Protein AF-A0A6J4UZB3-F1 (afdb_monomer_lite)

Foldseek 3Di:
DDDPPPPQQPWAKEWEFFLCLDPVNCCVVAPPKAWDFKKKFDPPQCVPPPALAFPSRIGITTIIIGSHDDPAPDKTWIAGPVGDIDIHGYDYDNVRRPPLVSSLVSCVVRVHDPRSSVSSVVVVVVD

Structure (mmCIF, N/CA/C/O backbone):
data_AF-A0A6J4UZB3-F1
#
_entry.id   AF-A0A6J4UZB3-F1
#
loop_
_atom_site.group_PDB
_atom_site.id
_atom_site.type_symbol
_atom_site.label_atom_id
_atom_site.label_alt_id
_atom_site.label_comp_id
_atom_site.label_asym_id
_atom_site.label_entity_id
_atom_site.label_seq_id
_atom_site.pdbx_PDB_ins_code
_atom_site.Cartn_x
_atom_site.Cartn_y
_atom_site.Cartn_z
_atom_site.occupancy
_atom_site.B_iso_or_equiv
_atom_site.auth_seq_id
_atom_site.auth_comp_id
_atom_site.auth_asym_id
_atom_site.auth_atom_id
_atom_site.pdbx_PDB_model_num
ATOM 1 N N . MET A 1 1 ? -30.488 21.446 27.528 1.00 44.47 1 MET A N 1
ATOM 2 C CA . MET A 1 1 ? -29.768 20.159 27.442 1.00 44.47 1 MET A CA 1
ATOM 3 C C . MET A 1 1 ? -29.420 19.930 25.982 1.00 44.47 1 MET A C 1
ATOM 5 O O . MET A 1 1 ? -30.292 19.543 25.221 1.00 44.47 1 MET A O 1
ATOM 9 N N . GLN A 1 2 ? -28.205 20.292 25.566 1.00 43.50 2 GLN A N 1
ATOM 10 C CA . GLN A 1 2 ? -27.700 19.939 24.238 1.00 43.50 2 GLN A CA 1
ATOM 11 C C . GLN A 1 2 ? -27.117 18.533 24.363 1.00 43.50 2 GLN A C 1
ATOM 13 O O . GLN A 1 2 ? -26.187 18.324 25.138 1.00 43.50 2 GLN A O 1
ATOM 18 N N . GLY A 1 3 ? -27.742 17.561 23.700 1.00 45.41 3 GLY A N 1
ATOM 19 C CA . GLY A 1 3 ? -27.198 16.216 23.605 1.00 45.41 3 GLY A CA 1
ATOM 20 C C . GLY A 1 3 ? -25.957 16.273 22.731 1.00 45.41 3 GLY A C 1
ATOM 21 O O . GLY A 1 3 ? -26.062 16.556 21.540 1.00 4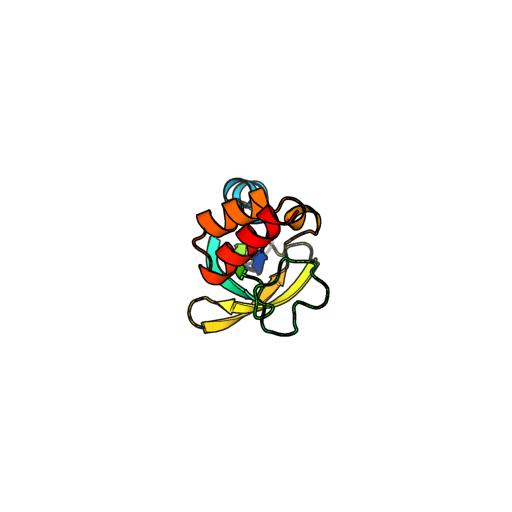5.41 3 GLY A O 1
ATOM 22 N N . SER A 1 4 ? -24.790 16.046 23.326 1.00 46.47 4 SER A N 1
ATOM 23 C CA . SER A 1 4 ? -23.576 15.761 22.576 1.00 46.47 4 SER A CA 1
ATOM 24 C C . SER A 1 4 ? -23.844 14.511 21.748 1.00 46.47 4 SER A C 1
ATOM 26 O O . SER A 1 4 ? -23.938 13.410 22.287 1.00 46.47 4 SER A O 1
ATOM 28 N N . VAL A 1 5 ? -24.021 14.678 20.440 1.00 56.31 5 VAL A N 1
ATOM 29 C CA . VAL A 1 5 ? -23.931 13.557 19.513 1.00 56.31 5 VAL A CA 1
ATOM 30 C C . VAL A 1 5 ? -22.479 13.101 19.596 1.00 56.31 5 VAL A C 1
ATOM 32 O O . VAL A 1 5 ? -21.590 13.772 19.077 1.00 56.31 5 VAL A O 1
ATOM 35 N N . SER A 1 6 ? -22.220 12.004 20.311 1.00 49.53 6 SER A N 1
ATOM 36 C CA . SER A 1 6 ? -20.977 11.256 20.151 1.00 49.53 6 SER A CA 1
ATOM 37 C C . SER A 1 6 ? -20.944 10.784 18.704 1.00 49.53 6 SER A C 1
ATOM 39 O O . SER A 1 6 ? -21.498 9.740 18.372 1.00 49.53 6 SER A O 1
ATOM 41 N N . MET A 1 7 ? -20.338 11.582 17.825 1.00 54.28 7 MET A N 1
ATOM 42 C CA . MET A 1 7 ? -19.849 11.076 16.554 1.00 54.28 7 MET A CA 1
ATOM 43 C C . MET A 1 7 ? -18.761 10.075 16.915 1.00 54.28 7 MET A C 1
ATOM 45 O O . MET A 1 7 ? -17.646 10.453 17.265 1.00 54.28 7 MET A O 1
ATOM 49 N N . VAL A 1 8 ? -19.121 8.794 16.936 1.00 58.34 8 VAL A N 1
ATOM 50 C CA . VAL A 1 8 ? -18.126 7.728 16.911 1.00 58.34 8 VAL A CA 1
ATOM 51 C C . VAL A 1 8 ? -17.334 7.973 15.625 1.00 58.34 8 VAL A C 1
ATOM 53 O O . VAL A 1 8 ? -17.968 8.020 14.564 1.00 58.34 8 VAL A O 1
ATOM 56 N N . PRO A 1 9 ? -16.013 8.226 15.682 1.00 57.06 9 PRO A N 1
ATOM 57 C CA . PRO A 1 9 ? -15.237 8.381 14.462 1.00 57.06 9 PRO A CA 1
ATOM 58 C C . PRO A 1 9 ? -15.459 7.121 13.630 1.00 57.06 9 PRO A C 1
ATOM 60 O O . PRO A 1 9 ? -15.291 6.001 14.117 1.00 57.06 9 PRO A O 1
ATOM 63 N N . THR A 1 10 ? -15.962 7.307 12.412 1.00 73.25 10 THR A N 1
ATOM 64 C CA . THR A 1 10 ? -16.191 6.190 11.501 1.00 73.25 10 THR A CA 1
ATOM 65 C C . THR A 1 10 ? -14.831 5.830 10.934 1.00 73.25 10 THR A C 1
ATOM 67 O O . THR A 1 10 ? -14.361 6.443 9.978 1.00 73.25 10 THR A O 1
ATOM 70 N N . GLU A 1 11 ? -14.166 4.888 11.597 1.00 84.88 11 GLU A N 1
ATOM 71 C CA . GLU A 1 11 ? -12.891 4.352 11.145 1.00 84.88 11 GLU A CA 1
ATOM 72 C C . GLU A 1 11 ? -13.040 3.845 9.710 1.00 84.88 11 GLU A C 1
ATOM 74 O O . GLU A 1 11 ? -13.900 3.015 9.414 1.00 84.88 11 GLU A O 1
ATOM 79 N N . THR A 1 12 ? -12.228 4.393 8.810 1.00 90.81 12 THR A N 1
ATOM 80 C CA . THR A 1 12 ? -12.267 4.058 7.388 1.00 90.81 12 THR A CA 1
ATOM 81 C C . THR A 1 12 ? -11.033 3.263 7.021 1.00 90.81 12 THR A C 1
ATOM 83 O O . THR A 1 12 ? -9.920 3.591 7.435 1.00 90.81 12 THR A O 1
ATOM 86 N N . LEU A 1 13 ? -11.248 2.214 6.237 1.00 93.94 13 LEU A N 1
ATOM 87 C CA . LEU A 1 13 ? -10.198 1.353 5.739 1.00 93.94 13 LEU A CA 1
ATOM 88 C C . LEU A 1 13 ? -9.708 1.873 4.389 1.00 93.94 13 LEU A C 1
ATOM 90 O O . LEU A 1 13 ? -10.506 2.053 3.468 1.00 93.94 13 LEU A O 1
ATOM 94 N N . VAL A 1 14 ? -8.410 2.127 4.282 1.00 94.19 14 VAL A N 1
ATOM 95 C CA . VAL A 1 14 ? -7.797 2.706 3.086 1.00 94.19 14 VAL A CA 1
ATOM 96 C C . VAL A 1 14 ? -6.659 1.839 2.579 1.00 94.19 14 VAL A C 1
ATOM 98 O O . VAL A 1 14 ? -5.914 1.256 3.366 1.00 94.19 14 VAL A O 1
ATOM 101 N N . PHE A 1 15 ? -6.517 1.775 1.261 1.00 94.12 15 PHE A N 1
ATOM 102 C CA . PHE A 1 15 ? -5.453 1.063 0.574 1.00 94.12 15 PHE A CA 1
ATOM 103 C C . PHE A 1 15 ? -4.535 2.057 -0.142 1.00 94.12 15 PHE A C 1
ATOM 105 O O . PHE A 1 15 ? -5.010 2.907 -0.899 1.00 94.12 15 PHE A O 1
ATOM 112 N N . ARG A 1 16 ? -3.224 1.943 0.105 1.00 93.50 16 ARG A N 1
ATOM 113 C CA . ARG A 1 16 ? -2.177 2.758 -0.530 1.00 93.50 16 ARG A CA 1
ATOM 114 C C . ARG A 1 16 ? -1.142 1.872 -1.217 1.00 93.50 16 ARG A C 1
ATOM 116 O O . ARG A 1 16 ? -0.718 0.883 -0.622 1.00 93.50 16 ARG A O 1
ATOM 123 N N . TYR A 1 17 ? -0.716 2.217 -2.431 1.00 91.31 17 TYR A N 1
ATOM 124 C CA . TYR A 1 17 ? 0.185 1.396 -3.258 1.00 91.31 17 TYR A CA 1
ATOM 125 C C . TYR A 1 17 ? 1.155 2.228 -4.124 1.00 91.31 17 TYR A C 1
ATOM 127 O O . TYR A 1 17 ? 1.355 1.966 -5.306 1.00 91.31 17 TYR A O 1
ATOM 135 N N . GLY A 1 18 ? 1.826 3.220 -3.549 1.00 92.12 18 GLY A N 1
ATOM 136 C CA . GLY A 1 18 ? 2.875 3.980 -4.230 1.00 92.12 18 GLY A CA 1
ATOM 137 C C . GLY A 1 18 ? 3.899 4.564 -3.261 1.00 92.12 18 GLY A C 1
ATOM 138 O O . GLY A 1 18 ? 4.152 4.032 -2.177 1.00 92.12 18 GLY A O 1
ATOM 139 N N . ARG A 1 19 ? 4.523 5.684 -3.637 1.00 93.31 19 ARG A N 1
ATOM 140 C CA . ARG A 1 19 ? 5.441 6.410 -2.738 1.00 93.31 19 ARG A CA 1
ATOM 141 C C . ARG A 1 19 ? 4.725 7.026 -1.524 1.00 93.31 19 ARG A C 1
ATOM 143 O O . ARG A 1 19 ? 5.357 7.328 -0.520 1.00 93.31 19 ARG A O 1
ATOM 150 N N . ASP A 1 20 ? 3.415 7.211 -1.630 1.00 92.19 20 ASP A N 1
ATOM 151 C CA . ASP A 1 20 ? 2.474 7.654 -0.596 1.00 92.19 20 ASP A CA 1
ATOM 152 C C . ASP A 1 20 ? 2.302 6.646 0.553 1.00 92.19 20 ASP A C 1
ATOM 154 O O . ASP A 1 20 ? 1.682 6.965 1.567 1.00 92.19 20 ASP A O 1
ATOM 158 N N . MET A 1 21 ? 2.889 5.452 0.428 1.00 95.81 21 MET A N 1
ATOM 159 C CA . MET A 1 21 ? 3.076 4.514 1.533 1.00 95.81 21 MET A CA 1
ATOM 160 C C . MET A 1 21 ? 4.134 4.985 2.550 1.00 95.81 21 MET A C 1
ATOM 162 O O . MET A 1 21 ? 4.311 4.332 3.575 1.00 95.81 21 MET A O 1
ATOM 166 N N . ALA A 1 22 ? 4.863 6.077 2.295 1.00 96.12 22 ALA A N 1
ATOM 167 C CA . ALA A 1 22 ? 5.889 6.569 3.212 1.00 96.12 22 ALA A CA 1
ATOM 168 C C . ALA A 1 22 ? 5.319 6.851 4.620 1.00 96.12 22 ALA A C 1
ATOM 170 O O . ALA A 1 22 ? 4.377 7.643 4.735 1.00 96.12 22 ALA A O 1
ATOM 171 N N . PRO A 1 23 ? 5.880 6.264 5.698 1.00 94.50 23 PRO A N 1
ATOM 172 C CA . PRO A 1 23 ? 5.379 6.449 7.062 1.00 94.50 23 PRO A CA 1
ATOM 173 C C . PRO A 1 23 ? 5.284 7.914 7.482 1.00 94.50 23 PRO A C 1
ATOM 175 O O . PRO A 1 23 ? 4.310 8.319 8.114 1.00 94.50 23 PRO A O 1
ATOM 178 N N . GLU A 1 24 ? 6.274 8.723 7.106 1.00 93.56 24 GLU A N 1
ATOM 179 C CA . GLU A 1 24 ? 6.315 10.149 7.416 1.00 93.56 24 GLU A CA 1
ATOM 180 C C . GLU A 1 24 ? 5.203 10.913 6.689 1.00 93.56 24 GLU A C 1
ATOM 182 O O . GLU A 1 24 ? 4.603 11.819 7.266 1.00 93.56 24 GLU A O 1
ATOM 187 N N . ALA A 1 25 ? 4.891 10.526 5.447 1.00 91.25 25 ALA A N 1
ATOM 188 C CA . ALA A 1 25 ? 3.804 11.121 4.675 1.00 91.25 25 ALA A CA 1
ATOM 189 C C . ALA A 1 25 ? 2.439 10.739 5.260 1.00 91.25 25 ALA A C 1
ATOM 191 O O . ALA A 1 25 ? 1.609 11.615 5.487 1.00 91.25 25 ALA A O 1
ATOM 192 N N . ILE A 1 26 ? 2.239 9.458 5.590 1.00 93.19 26 ILE A N 1
ATOM 193 C CA . ILE A 1 26 ? 1.012 8.961 6.228 1.00 93.19 26 ILE A CA 1
ATOM 194 C C . ILE A 1 26 ? 0.774 9.675 7.561 1.00 93.19 26 ILE A C 1
ATOM 196 O O . ILE A 1 26 ? -0.330 10.146 7.821 1.00 93.19 26 ILE A O 1
ATOM 200 N N . ALA A 1 27 ? 1.806 9.789 8.401 1.00 91.69 27 ALA A N 1
ATOM 201 C CA . ALA A 1 27 ? 1.692 10.442 9.701 1.00 91.69 27 ALA A CA 1
ATOM 202 C C . ALA A 1 27 ? 1.384 11.944 9.585 1.00 91.69 27 ALA A C 1
ATOM 204 O O . ALA A 1 27 ? 0.658 12.482 10.422 1.00 91.69 27 ALA A O 1
ATOM 205 N N . ALA A 1 28 ? 1.927 12.616 8.564 1.00 90.81 28 ALA A N 1
ATOM 206 C CA . ALA A 1 28 ? 1.677 14.030 8.309 1.00 90.81 28 ALA A CA 1
ATOM 207 C C . ALA A 1 28 ? 0.276 14.289 7.728 1.00 90.81 28 ALA A C 1
ATOM 209 O O . ALA A 1 28 ? -0.376 15.255 8.116 1.00 90.81 28 ALA A O 1
ATOM 210 N N . GLU A 1 29 ? -0.183 13.440 6.807 1.00 89.62 29 GLU A N 1
ATOM 211 C CA . GLU A 1 29 ? -1.472 13.583 6.124 1.00 89.62 29 GLU A CA 1
ATOM 212 C C . GLU A 1 29 ? -2.642 13.114 6.993 1.00 89.62 29 GLU A C 1
ATOM 214 O O . GLU A 1 29 ? -3.720 13.705 6.975 1.00 89.62 29 GLU A O 1
ATOM 219 N N . THR A 1 30 ? -2.452 12.039 7.755 1.00 88.19 30 THR A N 1
ATOM 220 C CA . THR A 1 30 ? -3.521 11.402 8.525 1.00 88.19 30 THR A CA 1
ATOM 221 C C . THR A 1 30 ? -3.032 11.016 9.921 1.00 88.19 30 THR A C 1
ATOM 223 O O . THR A 1 30 ? -2.742 9.845 10.199 1.00 88.19 30 THR A O 1
ATOM 226 N N . PRO A 1 31 ? -2.954 11.992 10.846 1.00 89.00 31 PRO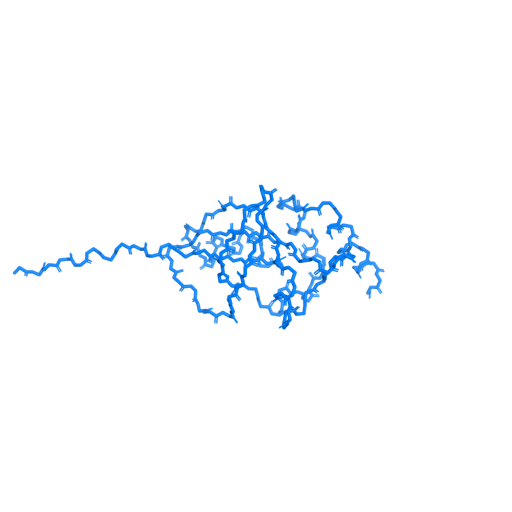 A N 1
ATOM 227 C CA . PRO A 1 31 ? -2.602 11.724 12.232 1.00 89.00 31 PRO A CA 1
ATOM 228 C C . PRO A 1 31 ? -3.533 10.675 12.851 1.00 89.0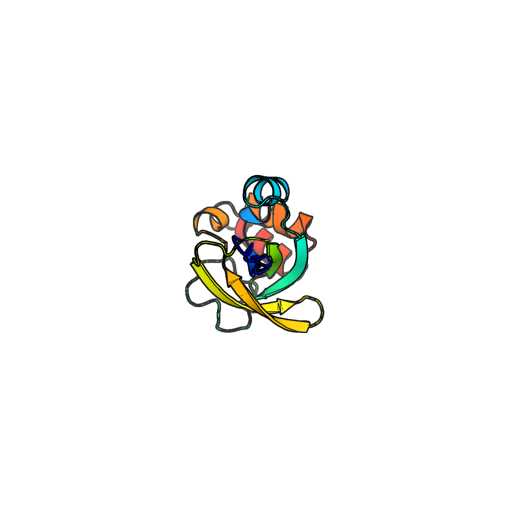0 31 PRO A C 1
ATOM 230 O O . PRO A 1 31 ? -4.755 10.804 12.825 1.00 89.00 31 PRO A O 1
ATOM 233 N N . GLY A 1 32 ? -2.946 9.623 13.421 1.00 89.50 32 GLY A N 1
ATOM 234 C CA . GLY A 1 32 ? -3.701 8.513 14.008 1.00 89.50 32 GLY A CA 1
ATOM 235 C C . GLY A 1 32 ? -4.081 7.401 13.029 1.00 89.50 32 GLY A C 1
ATOM 236 O O . GLY A 1 32 ? -4.775 6.472 13.442 1.00 89.50 32 GLY A O 1
ATOM 237 N N . ALA A 1 33 ? -3.615 7.445 11.775 1.00 92.88 33 ALA A N 1
ATOM 238 C CA . ALA A 1 33 ? -3.664 6.284 10.893 1.00 92.88 33 ALA A CA 1
ATOM 239 C C . ALA A 1 33 ? -2.907 5.096 11.512 1.00 92.88 33 ALA A C 1
ATOM 241 O O . ALA A 1 33 ? -1.838 5.250 12.110 1.00 92.88 33 ALA A O 1
ATOM 242 N N . ARG A 1 34 ? -3.469 3.896 11.373 1.00 95.12 34 ARG A N 1
ATOM 243 C CA . ARG A 1 34 ? -2.925 2.654 11.928 1.00 95.12 34 ARG A CA 1
ATOM 244 C C . ARG A 1 34 ? -2.762 1.629 10.826 1.00 95.12 34 ARG A C 1
ATOM 246 O O . ARG A 1 34 ? -3.710 1.353 10.098 1.00 95.12 34 ARG A O 1
ATOM 253 N N . PHE A 1 35 ? -1.576 1.039 10.740 1.00 96.38 35 PHE A N 1
ATOM 254 C CA . PHE A 1 35 ? -1.327 -0.089 9.854 1.00 96.38 35 PHE A CA 1
ATOM 255 C C . PHE A 1 35 ? -2.183 -1.296 10.252 1.00 96.38 35 PHE A C 1
ATOM 257 O O . PHE A 1 35 ? -2.269 -1.636 11.434 1.00 96.38 35 PHE A O 1
ATOM 264 N N . VAL A 1 36 ? -2.811 -1.926 9.259 1.00 96.62 36 VAL A N 1
ATOM 265 C CA . VAL A 1 36 ? -3.645 -3.123 9.427 1.00 96.62 36 VAL A CA 1
ATOM 266 C C . VAL A 1 36 ? -2.932 -4.343 8.870 1.00 96.62 36 VAL A C 1
ATOM 268 O O . VAL A 1 36 ? -2.703 -5.303 9.598 1.00 96.62 36 VAL A O 1
ATOM 271 N N . ALA A 1 37 ? -2.606 -4.310 7.579 1.00 97.56 37 ALA A N 1
ATOM 272 C CA . ALA A 1 37 ? -2.032 -5.438 6.862 1.00 97.56 37 ALA A CA 1
ATOM 273 C C . ALA A 1 37 ? -1.331 -4.971 5.585 1.00 97.56 37 ALA A C 1
ATOM 275 O O . ALA A 1 37 ? -1.607 -3.890 5.060 1.00 97.56 37 ALA A O 1
ATOM 276 N N . ARG A 1 38 ? -0.471 -5.828 5.040 1.00 97.31 38 ARG A N 1
ATOM 277 C CA . ARG A 1 38 ? -0.108 -5.752 3.621 1.00 97.31 38 ARG A CA 1
ATOM 278 C C . ARG A 1 38 ? -1.249 -6.362 2.830 1.00 97.31 38 ARG A C 1
ATOM 280 O O . ARG A 1 38 ? -1.870 -7.318 3.292 1.00 97.31 38 ARG A O 1
ATOM 287 N N . ALA A 1 39 ? -1.528 -5.831 1.653 1.00 95.69 39 ALA A N 1
ATOM 288 C CA . ALA A 1 39 ? -2.595 -6.359 0.822 1.00 95.69 39 ALA A CA 1
ATOM 289 C C . ALA A 1 39 ? -2.265 -6.217 -0.659 1.00 95.69 39 ALA A C 1
ATOM 291 O O . ALA A 1 39 ? -1.443 -5.388 -1.050 1.00 95.69 39 ALA A O 1
ATOM 292 N N . ARG A 1 40 ? -2.929 -7.024 -1.481 1.00 93.06 40 ARG A N 1
ATOM 293 C CA . ARG A 1 40 ? -2.926 -6.902 -2.936 1.00 93.06 40 ARG A CA 1
ATOM 294 C C . ARG A 1 40 ? -4.317 -6.577 -3.449 1.00 93.06 40 ARG A C 1
ATOM 296 O O . ARG A 1 40 ? -5.293 -7.041 -2.865 1.00 93.06 40 ARG A O 1
ATOM 303 N N . LEU A 1 41 ? -4.412 -5.847 -4.554 1.00 89.81 41 LEU A N 1
ATOM 304 C CA . LEU A 1 41 ? -5.679 -5.709 -5.273 1.00 89.81 41 LEU A CA 1
ATOM 305 C C . LEU A 1 41 ? -6.196 -7.094 -5.695 1.00 89.81 41 LEU A C 1
ATOM 307 O O . LEU A 1 41 ? -5.414 -7.968 -6.093 1.00 89.81 41 LEU A O 1
ATOM 311 N N . LEU A 1 42 ? -7.511 -7.288 -5.593 1.00 84.19 42 LEU A N 1
ATOM 312 C CA . LEU A 1 42 ? -8.190 -8.442 -6.168 1.00 84.19 42 LEU A CA 1
ATOM 313 C C . LEU A 1 42 ? -8.130 -8.359 -7.704 1.00 84.19 42 LEU A C 1
ATOM 315 O O . LEU A 1 42 ? -8.244 -7.282 -8.294 1.00 84.19 42 LEU A O 1
ATOM 319 N N . ASP A 1 43 ? -7.913 -9.500 -8.357 1.00 70.56 43 ASP A N 1
ATOM 320 C CA . ASP A 1 43 ? -7.707 -9.568 -9.805 1.00 70.56 43 ASP A CA 1
ATOM 321 C C . ASP A 1 43 ? -8.900 -8.947 -10.561 1.00 70.56 43 ASP A C 1
ATOM 323 O O . ASP A 1 43 ? -10.054 -9.285 -10.306 1.00 70.56 43 ASP A O 1
ATOM 327 N N . GLY A 1 44 ? -8.626 -8.046 -11.512 1.00 59.66 44 GLY A N 1
ATOM 328 C CA . GLY A 1 44 ? -9.656 -7.353 -12.301 1.00 59.66 44 GLY A CA 1
ATOM 329 C C . GLY A 1 44 ? -10.105 -5.989 -11.758 1.00 59.66 44 GLY A C 1
ATOM 330 O O . GLY A 1 44 ? -10.666 -5.219 -12.528 1.00 59.66 44 GLY A O 1
ATOM 331 N N . GLU A 1 45 ? -9.777 -5.633 -10.512 1.00 59.06 45 GLU A N 1
ATOM 332 C CA . GLU A 1 45 ? -10.085 -4.312 -9.920 1.00 59.06 45 GLU A CA 1
ATOM 333 C C . GLU A 1 45 ? -9.020 -3.244 -10.244 1.00 59.06 45 GLU A C 1
ATOM 335 O O . GLU A 1 45 ? -9.228 -2.048 -10.064 1.00 59.06 45 GLU A O 1
ATOM 340 N N . ALA A 1 46 ? -7.872 -3.646 -10.801 1.00 52.16 46 ALA A N 1
ATOM 341 C CA . ALA A 1 46 ? -6.810 -2.729 -11.229 1.00 52.16 46 ALA A CA 1
ATOM 342 C C . ALA A 1 46 ? -7.165 -1.906 -12.493 1.00 52.16 46 ALA A C 1
ATOM 344 O O . ALA A 1 46 ? -6.331 -1.148 -12.998 1.00 52.16 46 ALA A O 1
ATOM 345 N N . THR A 1 47 ? -8.376 -2.048 -13.047 1.00 43.53 47 THR A N 1
ATOM 346 C CA . THR A 1 47 ? -8.806 -1.408 -14.300 1.00 43.53 47 THR A CA 1
ATOM 347 C C . THR A 1 47 ? -9.040 0.092 -14.117 1.00 43.53 47 THR A C 1
ATOM 349 O O . THR A 1 47 ? -10.166 0.556 -13.977 1.00 43.53 47 THR A O 1
ATOM 352 N N . GLY A 1 48 ? -7.962 0.869 -14.124 1.00 44.56 48 GLY A N 1
ATOM 353 C CA . GLY A 1 48 ? -8.004 2.335 -14.055 1.00 44.56 48 GLY A CA 1
ATOM 354 C C . GLY A 1 48 ? -6.838 2.938 -13.282 1.00 44.56 48 GLY A C 1
ATOM 355 O O . GLY A 1 48 ? -6.531 4.117 -13.435 1.00 44.56 48 GLY A O 1
ATOM 356 N N . ILE A 1 49 ? -6.142 2.111 -12.511 1.00 49.72 49 ILE A N 1
ATOM 357 C CA . ILE A 1 49 ? -4.957 2.492 -11.766 1.00 49.72 49 ILE A CA 1
ATOM 358 C C . ILE A 1 49 ? -3.735 2.088 -12.586 1.00 49.72 49 ILE A C 1
ATOM 360 O O . ILE A 1 49 ? -3.413 0.908 -12.721 1.00 49.72 49 ILE A O 1
ATOM 364 N N . ALA A 1 50 ? -3.045 3.077 -13.147 1.00 51.12 50 ALA A N 1
ATOM 365 C CA . ALA A 1 50 ? -1.792 2.890 -13.869 1.00 51.12 50 ALA A CA 1
ATOM 366 C C . ALA A 1 50 ? -0.647 2.572 -12.886 1.00 51.12 50 ALA A C 1
ATOM 368 O O . ALA A 1 50 ? 0.239 3.387 -12.665 1.00 51.12 50 ALA A O 1
ATOM 369 N N . GLY A 1 51 ? -0.692 1.403 -12.247 1.00 51.94 51 GLY A N 1
ATOM 370 C CA . GLY A 1 51 ? 0.336 0.927 -11.326 1.00 51.94 51 GLY A CA 1
ATOM 371 C C . GLY A 1 51 ? 1.250 -0.116 -11.973 1.00 51.94 51 GLY A C 1
ATOM 372 O O . GLY A 1 51 ? 0.830 -0.841 -12.882 1.00 51.94 51 GLY A O 1
ATOM 373 N N . PRO A 1 52 ? 2.511 -0.233 -11.532 1.00 51.6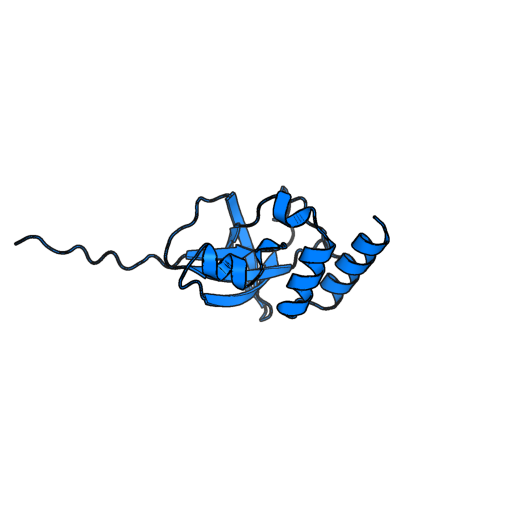6 52 PRO A N 1
ATOM 374 C CA . PRO A 1 52 ? 3.400 -1.279 -12.001 1.00 51.66 52 PRO A CA 1
ATOM 375 C C . PRO A 1 52 ? 2.954 -2.658 -11.499 1.00 51.66 52 PRO A C 1
ATOM 377 O O . PRO A 1 52 ? 3.380 -3.131 -10.455 1.00 51.66 52 PRO A O 1
ATOM 380 N N . ALA A 1 53 ? 2.087 -3.311 -12.266 1.00 58.53 53 ALA A N 1
ATOM 381 C CA . ALA A 1 53 ? 1.591 -4.644 -11.961 1.00 58.53 53 ALA A CA 1
ATOM 382 C C . ALA A 1 53 ? 2.711 -5.714 -11.978 1.00 58.53 53 ALA A C 1
ATOM 384 O O . ALA A 1 53 ? 3.611 -5.673 -12.827 1.00 58.53 53 ALA A O 1
ATOM 385 N N . GLY A 1 54 ? 2.645 -6.685 -11.064 1.00 52.12 54 GLY A N 1
ATOM 386 C CA . GLY A 1 54 ? 3.480 -7.893 -11.047 1.00 52.12 54 GLY A CA 1
ATOM 387 C C . GLY A 1 54 ? 3.317 -8.759 -12.313 1.00 52.12 54 GLY A C 1
ATOM 388 O O . GLY A 1 54 ? 2.472 -8.460 -13.158 1.00 52.12 54 GLY A O 1
ATOM 389 N N . PRO A 1 55 ? 4.065 -9.868 -12.472 1.00 49.62 55 PRO A N 1
ATOM 390 C CA . PRO A 1 55 ? 3.955 -10.785 -13.610 1.00 49.62 55 PRO A CA 1
ATOM 391 C C . PRO A 1 55 ? 2.574 -11.445 -13.695 1.00 49.62 55 PRO A C 1
ATOM 393 O O . PRO A 1 55 ? 2.164 -11.851 -14.776 1.00 49.62 55 PRO A O 1
ATOM 396 N N . SER A 1 56 ? 1.850 -11.518 -12.574 1.00 57.66 56 SER A N 1
ATOM 397 C CA . SER A 1 56 ? 0.451 -11.945 -12.485 1.00 57.66 56 SER A CA 1
ATOM 398 C C . SER A 1 56 ? -0.563 -10.805 -12.646 1.00 57.66 56 SER A C 1
ATOM 400 O O . SER A 1 56 ? -1.761 -11.050 -12.593 1.00 57.66 56 SER A O 1
ATOM 402 N N . GLY A 1 57 ? -0.123 -9.560 -12.841 1.00 66.56 57 GLY A N 1
ATOM 403 C CA . GLY A 1 57 ? -1.013 -8.398 -12.839 1.00 66.56 57 GLY A CA 1
ATOM 404 C C . GLY A 1 57 ? -1.319 -7.848 -11.437 1.00 66.56 57 GLY A C 1
ATOM 405 O O . GLY A 1 57 ? -2.108 -6.916 -11.310 1.00 66.56 57 GLY A O 1
ATOM 406 N N . GLU A 1 58 ? -0.694 -8.392 -10.390 1.00 80.44 58 GLU A N 1
ATOM 407 C CA . GLU A 1 58 ? -0.951 -8.000 -9.000 1.00 80.44 58 GLU A CA 1
ATOM 408 C C . GLU A 1 58 ? -0.347 -6.639 -8.640 1.00 80.44 58 GLU A C 1
ATOM 410 O O . GLU A 1 58 ? 0.799 -6.340 -8.979 1.00 80.44 58 GLU A O 1
ATOM 415 N N . VAL A 1 59 ? -1.091 -5.850 -7.868 1.00 87.81 59 VAL A N 1
ATOM 416 C CA . VAL A 1 59 ? -0.617 -4.603 -7.255 1.00 87.81 59 VAL A CA 1
ATOM 417 C C . VAL A 1 59 ? -0.650 -4.782 -5.748 1.00 87.81 59 VAL A C 1
ATOM 419 O O . VAL A 1 59 ? -1.721 -4.996 -5.184 1.00 87.81 59 VAL A O 1
ATOM 422 N N . TRP A 1 60 ? 0.516 -4.701 -5.110 1.00 93.00 60 TRP A N 1
ATOM 423 C CA . TRP A 1 60 ? 0.654 -4.781 -3.658 1.00 93.00 60 TRP A CA 1
ATOM 424 C C . TRP A 1 60 ? 0.803 -3.397 -3.033 1.00 93.00 60 TRP A C 1
ATOM 426 O O . TRP A 1 60 ? 1.405 -2.491 -3.612 1.00 93.00 60 TRP A O 1
ATOM 436 N N . GLY A 1 61 ? 0.296 -3.278 -1.814 1.00 94.81 61 GLY A N 1
ATOM 437 C CA . GLY A 1 61 ? 0.334 -2.070 -1.013 1.00 94.81 61 GLY A CA 1
ATOM 438 C C . GLY A 1 61 ? 0.047 -2.359 0.455 1.00 94.81 61 GLY A C 1
ATOM 439 O O . GLY A 1 61 ? 0.156 -3.498 0.926 1.00 94.81 61 GLY A O 1
ATOM 440 N N . ILE A 1 62 ? -0.343 -1.317 1.177 1.00 97.31 62 ILE A N 1
ATOM 441 C CA . ILE A 1 62 ? -0.682 -1.386 2.596 1.00 97.31 62 ILE A CA 1
ATOM 442 C C . ILE A 1 62 ? -2.131 -0.992 2.833 1.00 97.31 62 ILE A C 1
ATOM 444 O O . ILE A 1 62 ? -2.694 -0.134 2.154 1.00 97.31 62 ILE A O 1
ATOM 448 N N . LEU A 1 63 ? -2.706 -1.616 3.848 1.00 96.88 63 LEU A N 1
ATOM 449 C CA . LEU A 1 63 ? -4.034 -1.355 4.354 1.00 96.88 63 LEU A CA 1
ATOM 450 C C . LEU A 1 63 ? -3.914 -0.597 5.677 1.00 96.88 63 LEU A C 1
ATOM 452 O O . LEU A 1 63 ? -3.206 -1.041 6.587 1.00 96.88 63 LEU A O 1
ATOM 456 N N . LEU A 1 64 ? -4.606 0.531 5.793 1.00 96.12 64 LEU A N 1
ATOM 457 C CA . LEU A 1 64 ? -4.607 1.372 6.985 1.00 96.12 64 LEU A CA 1
ATOM 458 C C . LEU A 1 64 ? -6.038 1.597 7.475 1.00 96.12 64 LEU A C 1
ATOM 460 O O . LEU A 1 64 ? -6.964 1.700 6.676 1.00 96.12 64 LEU A O 1
ATOM 464 N N . ILE A 1 65 ? -6.209 1.738 8.785 1.00 94.88 65 ILE A N 1
ATOM 465 C CA . ILE A 1 65 ? -7.403 2.343 9.378 1.00 94.88 65 ILE A CA 1
ATOM 466 C C . ILE A 1 65 ? -7.089 3.800 9.687 1.00 94.88 65 ILE A C 1
ATOM 468 O O . ILE A 1 65 ? -6.079 4.083 10.330 1.00 94.88 65 ILE A O 1
ATOM 472 N N . GLN A 1 66 ? -7.972 4.710 9.289 1.00 92.00 66 GLN A N 1
ATOM 473 C CA . GLN A 1 66 ? -7.876 6.128 9.620 1.00 92.00 66 GLN A CA 1
ATOM 474 C C . GLN A 1 66 ? -9.172 6.683 10.229 1.00 92.00 66 GLN A C 1
ATOM 476 O O . GLN A 1 66 ? -10.257 6.188 9.915 1.00 92.00 66 GLN A O 1
ATOM 481 N N . PRO A 1 67 ? -9.074 7.698 11.110 1.00 85.19 67 PRO A N 1
ATOM 482 C CA . PRO A 1 67 ? -10.214 8.220 11.871 1.00 85.19 67 PRO A CA 1
ATOM 483 C C . PRO A 1 67 ? -11.230 9.005 11.029 1.00 85.19 67 PRO A C 1
ATOM 485 O O . PRO A 1 67 ? -12.378 9.147 11.446 1.00 85.19 67 PRO A O 1
ATOM 488 N N . GLU A 1 68 ? -10.821 9.507 9.862 1.00 80.69 68 GLU A N 1
ATOM 489 C CA . GLU A 1 68 ? -11.662 10.294 8.962 1.00 80.69 68 GLU A CA 1
ATOM 490 C C . GLU A 1 68 ? -11.773 9.622 7.592 1.00 80.69 68 GLU A C 1
ATOM 492 O O . GLU A 1 68 ? -10.801 9.066 7.069 1.00 80.69 68 GLU A O 1
ATOM 497 N N . ALA A 1 69 ? -12.966 9.687 6.997 1.00 74.06 69 ALA A N 1
ATOM 498 C CA . ALA A 1 69 ? -13.181 9.208 5.640 1.00 74.06 69 ALA A CA 1
ATOM 499 C C . ALA A 1 69 ? -12.401 10.101 4.660 1.00 74.06 69 ALA A C 1
ATOM 501 O O . ALA A 1 69 ? -12.611 11.318 4.657 1.00 74.06 69 ALA A O 1
ATOM 502 N N . PRO A 1 70 ? -11.510 9.538 3.827 1.00 73.81 70 PRO A N 1
ATOM 503 C CA . PRO A 1 70 ? -10.779 10.333 2.857 1.00 73.81 70 PRO A CA 1
ATOM 504 C C . PRO A 1 70 ? -11.719 10.838 1.759 1.00 73.81 70 PRO A C 1
ATOM 506 O O . PRO A 1 70 ? -12.815 10.308 1.542 1.00 73.81 70 PRO A O 1
ATOM 509 N N . VAL A 1 71 ? -11.258 11.831 0.998 1.00 74.75 71 VAL A N 1
ATOM 510 C CA . VAL A 1 71 ? -11.877 12.145 -0.293 1.00 74.75 71 VAL A CA 1
ATOM 511 C C . VAL A 1 71 ? -11.685 10.923 -1.194 1.00 74.75 71 VAL A C 1
ATOM 513 O O . VAL A 1 71 ? -10.562 10.616 -1.587 1.00 74.75 71 VAL A O 1
ATOM 516 N N . ARG A 1 72 ? -12.775 10.196 -1.472 1.00 66.81 72 ARG A N 1
ATOM 517 C CA . ARG A 1 72 ? -12.748 8.956 -2.262 1.00 66.81 72 ARG A CA 1
ATOM 518 C C . ARG A 1 72 ? -12.103 9.195 -3.627 1.00 66.81 72 ARG A C 1
ATOM 520 O O . ARG A 1 72 ? -12.625 9.983 -4.414 1.00 66.81 72 ARG A O 1
ATOM 527 N N . GLN A 1 73 ? -11.014 8.485 -3.913 1.00 70.75 73 GLN A N 1
ATOM 528 C CA . GLN A 1 73 ? -10.437 8.412 -5.262 1.00 70.75 73 GLN A CA 1
ATOM 529 C C . GLN A 1 73 ? -10.976 7.200 -6.034 1.00 70.75 73 GLN A C 1
ATOM 531 O O . GLN A 1 73 ? -11.118 7.248 -7.252 1.00 70.75 73 GLN A O 1
ATOM 536 N N . GLY A 1 74 ? -11.335 6.147 -5.307 1.00 83.12 74 GLY A N 1
AT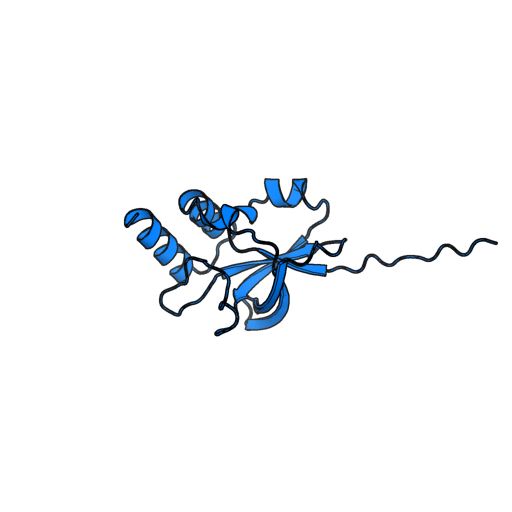OM 537 C CA . GLY A 1 74 ? -11.959 4.925 -5.789 1.00 83.12 74 GLY A CA 1
ATOM 538 C C . GLY A 1 74 ? -12.135 3.966 -4.619 1.00 83.12 74 GLY A C 1
ATOM 539 O O . GLY A 1 74 ? -11.636 4.230 -3.526 1.00 83.12 74 GLY A O 1
ATOM 540 N N . ASP A 1 75 ? -12.818 2.860 -4.853 1.00 86.44 75 ASP A N 1
ATOM 541 C CA . ASP A 1 75 ? -12.936 1.766 -3.898 1.00 86.44 75 ASP A CA 1
ATOM 542 C C . ASP A 1 75 ? -12.511 0.482 -4.618 1.00 86.44 75 ASP A C 1
ATOM 544 O O . ASP A 1 75 ? -12.723 0.367 -5.826 1.00 86.44 75 ASP A O 1
ATOM 548 N N . ALA A 1 76 ? -11.878 -0.445 -3.902 1.00 87.50 76 ALA A N 1
ATOM 549 C CA . ALA A 1 76 ? -11.482 -1.736 -4.451 1.00 87.50 76 ALA A CA 1
ATOM 550 C C . ALA A 1 76 ? -11.517 -2.827 -3.385 1.00 87.50 76 ALA A C 1
ATOM 552 O O . ALA A 1 76 ? -11.294 -2.582 -2.192 1.00 87.50 76 ALA A O 1
ATOM 553 N N . ASP A 1 77 ? -11.735 -4.055 -3.841 1.00 92.06 77 ASP A N 1
ATOM 554 C CA . ASP A 1 77 ? -11.506 -5.230 -3.014 1.00 92.06 77 ASP A CA 1
ATOM 555 C C . ASP A 1 77 ? -10.016 -5.580 -2.996 1.00 92.06 77 ASP A C 1
ATOM 557 O O . ASP A 1 77 ? -9.338 -5.645 -4.027 1.00 92.06 77 ASP A O 1
ATOM 561 N N . VAL A 1 78 ? -9.500 -5.827 -1.795 1.00 93.38 78 VAL A N 1
ATOM 562 C CA . VAL A 1 78 ? -8.112 -6.220 -1.562 1.00 93.38 78 VAL A CA 1
ATOM 563 C C . VAL A 1 78 ? -8.042 -7.524 -0.789 1.00 93.38 78 VAL A C 1
ATOM 565 O O . VAL A 1 78 ? -8.894 -7.827 0.047 1.00 93.38 78 VAL A O 1
ATOM 568 N N . ILE A 1 79 ? -6.999 -8.300 -1.058 1.00 95.06 79 ILE A N 1
ATOM 569 C CA . ILE A 1 79 ? -6.671 -9.522 -0.335 1.00 95.06 79 ILE A CA 1
ATOM 570 C C . ILE A 1 79 ? -5.481 -9.219 0.566 1.00 95.06 79 ILE A C 1
ATOM 572 O O . ILE A 1 79 ? -4.406 -8.879 0.072 1.00 95.06 79 ILE A O 1
ATOM 576 N N . THR A 1 80 ? -5.661 -9.338 1.878 1.00 96.12 80 THR A N 1
ATOM 577 C CA . THR A 1 80 ? -4.566 -9.195 2.843 1.00 96.12 80 THR A CA 1
ATOM 578 C C . THR A 1 80 ? -3.532 -10.311 2.678 1.00 96.12 80 THR A C 1
ATOM 580 O O . THR A 1 80 ? -3.808 -11.365 2.107 1.00 96.12 80 THR A O 1
ATOM 583 N N . ASP A 1 81 ? -2.328 -10.109 3.200 1.00 94.06 81 ASP A N 1
ATOM 584 C CA . ASP A 1 81 ? -1.250 -11.105 3.211 1.00 94.06 81 ASP A CA 1
ATOM 585 C C . ASP A 1 81 ? -1.605 -12.410 3.950 1.00 94.06 81 ASP A C 1
ATOM 587 O O . ASP A 1 81 ? -1.026 -13.458 3.674 1.00 94.06 81 ASP A O 1
ATOM 591 N N . GLU A 1 82 ? -2.604 -12.377 4.832 1.00 94.19 82 GLU A N 1
ATOM 592 C CA . GLU A 1 82 ? -3.214 -13.553 5.471 1.00 94.19 82 GLU A CA 1
ATOM 593 C C . GLU A 1 82 ? -4.361 -14.195 4.654 1.00 94.19 82 GLU A C 1
ATOM 595 O O . GLU A 1 82 ? -4.972 -15.168 5.095 1.00 94.19 82 GLU A O 1
ATOM 600 N N . GLY A 1 83 ? -4.669 -13.666 3.468 1.00 94.00 83 GLY A N 1
ATOM 601 C CA . GLY A 1 83 ? -5.662 -14.212 2.542 1.00 94.00 83 GLY A CA 1
ATOM 602 C C . GLY A 1 83 ? -7.106 -13.767 2.787 1.00 94.00 83 GLY A C 1
ATOM 603 O O . GLY A 1 83 ? -8.020 -14.363 2.214 1.00 94.00 83 GLY A O 1
ATOM 604 N N . ARG A 1 84 ? -7.353 -12.742 3.616 1.00 95.69 84 ARG A N 1
ATOM 605 C CA . ARG A 1 84 ? -8.712 -12.215 3.832 1.00 95.69 84 ARG A CA 1
ATOM 606 C C . ARG A 1 84 ? -9.058 -11.178 2.774 1.00 95.69 84 ARG A C 1
ATOM 608 O O . ARG A 1 84 ? -8.292 -10.249 2.543 1.00 95.69 84 ARG A O 1
ATOM 615 N N . VAL A 1 85 ? -10.239 -11.317 2.177 1.00 95.19 85 VAL A N 1
ATOM 616 C CA . VAL A 1 85 ? -10.805 -10.304 1.278 1.00 95.19 85 VAL A CA 1
ATOM 617 C C . VAL A 1 85 ? -11.456 -9.209 2.114 1.00 95.19 85 VAL A C 1
ATOM 619 O O . VAL A 1 85 ? -12.189 -9.507 3.059 1.00 95.19 85 VAL A O 1
ATOM 622 N N . THR A 1 86 ? -11.199 -7.955 1.765 1.00 93.94 86 THR A N 1
ATOM 623 C CA . THR A 1 86 ? -11.778 -6.794 2.434 1.00 93.94 86 THR A CA 1
ATOM 624 C C . THR A 1 86 ? -11.972 -5.655 1.436 1.00 93.94 86 THR A C 1
ATOM 626 O O . THR A 1 86 ? -11.231 -5.554 0.462 1.00 93.94 86 THR A O 1
ATOM 629 N N . HIS A 1 87 ? -12.937 -4.779 1.705 1.00 92.81 87 HIS A N 1
ATOM 630 C CA . HIS A 1 87 ? -13.220 -3.614 0.871 1.00 92.81 87 HIS A CA 1
ATOM 631 C C . HIS A 1 87 ? -12.523 -2.370 1.429 1.00 92.81 87 HIS A C 1
ATOM 633 O O . HIS A 1 87 ? -12.663 -2.080 2.621 1.00 92.81 87 HIS A O 1
ATOM 639 N N . ALA A 1 88 ? -11.783 -1.637 0.597 1.00 92.25 88 ALA A N 1
ATOM 640 C CA . ALA A 1 88 ? -11.023 -0.466 1.022 1.00 92.25 88 ALA A CA 1
ATOM 641 C C . ALA A 1 88 ? -11.136 0.693 0.029 1.00 92.25 88 ALA A C 1
ATOM 643 O O . ALA A 1 88 ? -11.199 0.495 -1.184 1.00 92.25 88 ALA A O 1
ATOM 644 N N . THR A 1 89 ? -11.081 1.915 0.555 1.00 91.50 89 THR A N 1
ATOM 645 C CA . THR A 1 89 ? -10.966 3.116 -0.273 1.00 91.50 89 THR A CA 1
ATOM 646 C C . THR A 1 89 ? -9.535 3.237 -0.789 1.00 91.50 89 THR A C 1
ATOM 648 O O . THR A 1 89 ? -8.586 3.222 -0.004 1.00 91.50 89 THR A O 1
ATOM 651 N N . ILE A 1 90 ? -9.357 3.412 -2.092 1.00 89.81 90 ILE A N 1
ATOM 652 C CA . ILE A 1 90 ? -8.056 3.723 -2.684 1.00 89.81 90 ILE A CA 1
ATOM 653 C C . ILE A 1 90 ? -7.682 5.167 -2.350 1.00 89.81 90 ILE A C 1
ATOM 655 O O . ILE A 1 90 ? -8.475 6.090 -2.557 1.00 89.81 90 ILE A O 1
ATOM 659 N N . LEU A 1 91 ? -6.461 5.351 -1.853 1.00 89.31 91 LEU A N 1
ATOM 660 C CA . LEU A 1 91 ? -5.905 6.660 -1.527 1.00 89.31 91 LEU A CA 1
ATOM 661 C C . LEU A 1 91 ? -4.473 6.783 -2.057 1.00 89.31 91 LEU A C 1
ATOM 663 O O . LEU A 1 91 ? -3.552 7.058 -1.298 1.00 89.31 91 LEU A O 1
ATOM 667 N N . THR A 1 92 ? -4.306 6.550 -3.359 1.00 86.69 92 THR A N 1
ATOM 668 C CA . THR A 1 92 ? -3.034 6.676 -4.079 1.00 86.69 92 THR A CA 1
ATOM 669 C C . THR A 1 92 ? -3.259 7.453 -5.367 1.00 86.69 92 THR A C 1
ATOM 671 O O . THR A 1 92 ? -3.969 7.004 -6.269 1.00 86.69 92 THR A O 1
ATOM 674 N N . ASP A 1 93 ? -2.630 8.624 -5.468 1.00 82.44 93 ASP A N 1
ATOM 675 C CA . ASP A 1 93 ? -2.686 9.455 -6.667 1.00 82.44 93 ASP A CA 1
ATOM 676 C C . ASP A 1 93 ? -1.717 8.969 -7.763 1.00 82.44 93 ASP A C 1
ATOM 678 O O . ASP A 1 93 ? -0.747 8.258 -7.502 1.00 82.44 93 ASP A O 1
ATOM 682 N N . ALA A 1 94 ? -1.957 9.377 -9.013 1.00 80.44 94 ALA A N 1
ATOM 683 C CA . ALA A 1 94 ? -1.110 8.986 -10.144 1.00 80.44 94 ALA A CA 1
ATOM 684 C C . ALA A 1 94 ? 0.352 9.454 -9.994 1.00 80.44 94 ALA A C 1
ATOM 686 O O . ALA A 1 94 ? 1.267 8.732 -10.383 1.00 80.44 94 ALA A O 1
ATOM 687 N N . GLY A 1 95 ? 0.581 10.620 -9.379 1.00 83.56 95 GLY A N 1
ATOM 688 C CA . GLY A 1 95 ? 1.918 11.152 -9.105 1.00 83.56 95 GLY A CA 1
ATOM 689 C C . GLY A 1 95 ? 2.697 10.311 -8.091 1.00 83.56 95 GLY A C 1
ATOM 690 O O . GLY A 1 95 ? 3.928 10.263 -8.127 1.00 83.56 95 GLY A O 1
ATOM 691 N N . ALA A 1 96 ? 2.004 9.577 -7.216 1.00 85.62 96 ALA A N 1
ATOM 692 C CA . ALA A 1 96 ? 2.629 8.641 -6.289 1.00 85.62 96 ALA A CA 1
ATOM 693 C C . ALA A 1 96 ? 3.245 7.408 -6.978 1.00 85.62 96 ALA A C 1
ATOM 695 O O . ALA A 1 96 ? 4.025 6.690 -6.346 1.00 85.62 96 ALA A O 1
ATOM 696 N N . LEU A 1 97 ? 2.930 7.189 -8.258 1.00 85.62 97 LEU A N 1
ATOM 697 C CA . LEU A 1 97 ? 3.397 6.063 -9.071 1.00 85.62 97 LEU A CA 1
ATOM 698 C C . LEU A 1 97 ? 4.521 6.455 -10.048 1.00 85.62 97 LEU A C 1
ATOM 700 O O . LEU A 1 97 ? 5.166 5.573 -10.612 1.00 85.62 97 LEU A O 1
ATOM 704 N N . GLU A 1 98 ? 4.773 7.755 -10.239 1.00 85.69 98 GLU A N 1
ATOM 705 C CA . GLU A 1 98 ? 5.750 8.272 -11.212 1.00 85.69 98 GLU A CA 1
ATOM 706 C C . GLU A 1 98 ? 7.205 7.987 -10.809 1.00 85.69 98 GLU A C 1
ATOM 708 O O . GLU A 1 98 ? 8.041 7.669 -11.656 1.00 85.69 98 GLU A O 1
ATOM 713 N N . ASP A 1 99 ? 7.521 8.068 -9.514 1.00 89.31 99 ASP A N 1
ATOM 714 C CA . ASP A 1 99 ?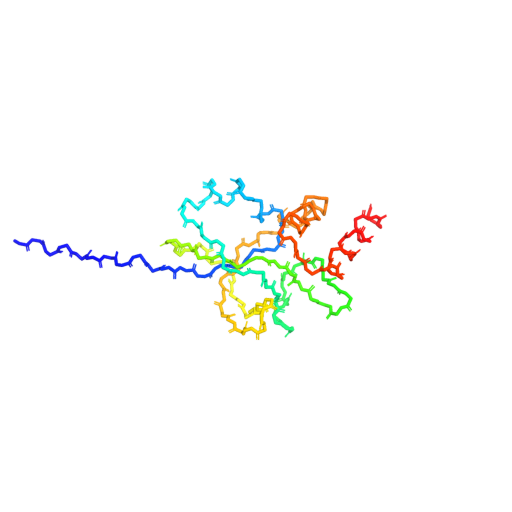 8.859 7.780 -8.991 1.00 89.31 99 ASP A CA 1
ATOM 715 C C . ASP A 1 99 ? 8.973 6.310 -8.568 1.00 89.31 99 ASP A C 1
ATOM 717 O O . ASP A 1 99 ? 8.791 5.952 -7.399 1.00 89.31 99 ASP A O 1
ATOM 721 N N . LEU A 1 100 ? 9.313 5.444 -9.527 1.00 89.06 100 LEU A N 1
ATOM 722 C CA . LEU A 1 100 ? 9.512 4.013 -9.274 1.00 89.06 100 LEU A CA 1
ATOM 723 C C . LEU A 1 100 ? 10.592 3.734 -8.217 1.00 89.06 100 LEU A C 1
ATOM 725 O O . LEU A 1 100 ? 10.503 2.733 -7.507 1.00 89.06 100 LEU A O 1
ATOM 729 N N . GLY A 1 101 ? 11.605 4.594 -8.076 1.00 92.12 101 GLY A N 1
ATOM 730 C CA . GLY A 1 101 ? 12.635 4.438 -7.049 1.00 92.12 101 GLY A CA 1
ATOM 731 C C . GLY A 1 101 ? 12.065 4.611 -5.643 1.00 92.12 101 GLY A C 1
ATOM 732 O O . GLY A 1 101 ? 12.339 3.799 -4.751 1.00 92.12 101 GLY A O 1
ATOM 733 N N . ALA A 1 102 ? 11.225 5.627 -5.459 1.00 93.56 102 ALA A N 1
ATOM 734 C CA . ALA A 1 102 ? 10.506 5.841 -4.212 1.00 93.56 102 ALA A CA 1
ATOM 735 C C . ALA A 1 102 ? 9.495 4.716 -3.943 1.00 93.56 102 ALA A C 1
ATOM 737 O O . ALA A 1 102 ? 9.445 4.214 -2.821 1.00 93.56 102 ALA A O 1
ATOM 738 N N . VAL A 1 103 ? 8.765 4.248 -4.961 1.00 92.25 103 VAL A N 1
ATOM 739 C CA . VAL A 1 103 ? 7.824 3.120 -4.824 1.00 92.25 103 VAL A CA 1
ATOM 740 C C . VAL A 1 103 ? 8.548 1.845 -4.370 1.00 92.25 103 VAL A C 1
ATOM 742 O O . VAL A 1 103 ? 8.119 1.222 -3.402 1.00 92.25 103 VAL A O 1
ATOM 745 N N . VAL A 1 104 ? 9.683 1.483 -4.988 1.00 93.62 104 VAL A N 1
ATOM 746 C CA . VAL A 1 104 ? 10.520 0.341 -4.553 1.00 93.62 104 VAL A CA 1
ATOM 747 C C . VAL A 1 104 ? 10.983 0.514 -3.107 1.00 93.62 104 VAL A C 1
ATOM 749 O O . VAL A 1 104 ? 10.967 -0.441 -2.330 1.00 93.62 104 VAL A O 1
ATOM 752 N N . THR A 1 105 ? 11.395 1.728 -2.733 1.00 96.50 105 THR A N 1
ATOM 753 C CA . THR A 1 105 ? 11.848 2.028 -1.367 1.00 96.50 105 THR A CA 1
ATOM 754 C C . THR A 1 105 ? 10.740 1.756 -0.356 1.00 96.50 105 THR A C 1
ATOM 756 O O . THR A 1 105 ? 10.980 1.064 0.633 1.00 96.50 105 THR A O 1
ATOM 759 N N . GLN A 1 106 ? 9.518 2.217 -0.634 1.00 96.75 106 GLN A N 1
ATOM 760 C CA . GLN A 1 106 ? 8.382 1.973 0.252 1.00 96.75 106 GLN A CA 1
ATOM 761 C C . GLN A 1 106 ? 7.939 0.509 0.254 1.00 96.75 106 GLN A C 1
ATOM 763 O O . GLN A 1 106 ? 7.673 -0.048 1.315 1.00 96.75 106 GLN A O 1
ATOM 768 N N . ALA A 1 107 ? 7.935 -0.154 -0.904 1.00 94.88 107 ALA A N 1
ATOM 769 C CA . ALA A 1 107 ? 7.613 -1.575 -0.993 1.00 94.88 107 ALA A CA 1
ATOM 770 C C . ALA A 1 107 ? 8.562 -2.440 -0.144 1.00 94.88 107 ALA A C 1
ATOM 772 O O . ALA A 1 107 ? 8.129 -3.397 0.495 1.00 94.88 107 ALA A O 1
ATOM 773 N N . ARG A 1 108 ? 9.851 -2.078 -0.097 1.00 97.06 108 ARG A N 1
ATOM 774 C CA . ARG A 1 108 ? 10.846 -2.734 0.762 1.00 97.06 108 ARG A CA 1
ATOM 775 C C . ARG A 1 108 ? 10.665 -2.389 2.235 1.00 97.06 108 ARG A C 1
ATOM 777 O O . ARG A 1 108 ? 10.761 -3.292 3.055 1.00 97.06 108 ARG A O 1
ATOM 784 N N . TYR A 1 109 ? 10.405 -1.122 2.565 1.00 97.25 109 TYR A N 1
ATOM 785 C CA . TYR A 1 109 ? 10.163 -0.694 3.947 1.00 97.25 109 TYR A CA 1
ATOM 786 C C . TYR A 1 109 ? 9.025 -1.495 4.592 1.00 97.25 109 TYR A C 1
ATOM 788 O O . TYR A 1 109 ? 9.167 -1.980 5.710 1.00 97.25 109 TYR A O 1
ATOM 796 N N . TRP A 1 110 ? 7.924 -1.674 3.861 1.00 97.44 110 TRP A N 1
ATOM 797 C CA . TRP A 1 110 ? 6.760 -2.425 4.328 1.00 97.44 110 TRP A CA 1
ATOM 798 C C . TRP A 1 110 ? 6.875 -3.937 4.150 1.00 97.44 110 TRP A C 1
ATOM 800 O O . TRP A 1 110 ? 5.918 -4.641 4.454 1.00 97.44 110 TRP A O 1
ATOM 810 N N . GLU A 1 111 ? 8.003 -4.443 3.645 1.00 96.81 111 GLU A N 1
ATOM 811 C CA . GLU A 1 111 ? 8.207 -5.869 3.381 1.00 96.81 111 GLU A CA 1
ATOM 812 C C . GLU A 1 111 ? 7.052 -6.473 2.558 1.00 96.81 111 GLU A C 1
ATOM 814 O O . GLU A 1 111 ? 6.462 -7.494 2.934 1.00 96.81 111 GLU A O 1
ATOM 819 N N . LEU A 1 112 ? 6.682 -5.805 1.455 1.00 95.06 112 LEU A N 1
ATOM 820 C CA . LEU A 1 112 ? 5.701 -6.327 0.497 1.00 95.06 112 LEU A CA 1
ATOM 821 C C . LEU A 1 112 ? 6.214 -7.621 -0.160 1.00 95.06 112 LEU A C 1
ATOM 823 O O . LEU A 1 112 ? 7.379 -7.995 -0.017 1.00 95.06 112 LEU A O 1
ATOM 827 N N . ALA A 1 113 ? 5.338 -8.312 -0.898 1.00 92.12 113 ALA A N 1
ATOM 828 C CA . ALA A 1 113 ? 5.668 -9.588 -1.528 1.00 92.12 113 ALA A CA 1
ATOM 829 C C . ALA A 1 113 ? 6.992 -9.513 -2.328 1.00 92.12 113 ALA A C 1
ATOM 831 O O . ALA A 1 113 ? 7.121 -8.649 -3.202 1.00 92.12 113 ALA A O 1
ATOM 832 N N . PRO A 1 114 ? 7.967 -10.417 -2.088 1.00 92.00 114 PRO A N 1
ATOM 833 C CA . PRO A 1 114 ? 9.266 -10.363 -2.763 1.00 92.00 114 PRO A CA 1
ATOM 834 C C . PRO A 1 114 ? 9.164 -10.366 -4.292 1.00 92.00 114 PRO A C 1
ATOM 836 O O . PRO A 1 114 ? 9.829 -9.574 -4.954 1.00 92.00 114 PRO A O 1
ATOM 839 N N . SER A 1 115 ? 8.259 -11.177 -4.850 1.00 89.69 115 SER A N 1
ATOM 840 C CA . SER A 1 115 ? 7.995 -11.235 -6.294 1.00 89.69 115 SER A CA 1
ATOM 841 C C . SER A 1 115 ? 7.478 -9.913 -6.864 1.00 89.69 115 SER A C 1
ATOM 843 O O . SER A 1 115 ? 7.764 -9.584 -8.011 1.00 89.69 115 SER A O 1
ATOM 845 N N . TYR A 1 116 ? 6.737 -9.130 -6.078 1.00 89.25 116 TYR A N 1
ATOM 846 C CA . TYR A 1 116 ? 6.294 -7.798 -6.477 1.00 89.25 116 TYR A CA 1
ATOM 847 C C . TYR A 1 116 ? 7.462 -6.806 -6.475 1.00 89.25 116 TYR A C 1
ATOM 849 O O . TYR A 1 116 ? 7.656 -6.085 -7.452 1.00 89.25 116 TYR A O 1
ATOM 857 N N . ILE A 1 117 ? 8.295 -6.818 -5.427 1.00 91.44 117 ILE A N 1
ATOM 858 C CA . ILE A 1 117 ? 9.482 -5.952 -5.330 1.00 91.44 117 ILE A CA 1
ATOM 859 C C . ILE A 1 117 ? 10.447 -6.207 -6.495 1.00 91.44 117 ILE A C 1
ATOM 861 O O . ILE A 1 117 ? 10.914 -5.252 -7.115 1.00 91.44 117 ILE A O 1
ATOM 865 N N . GLU A 1 118 ? 10.702 -7.472 -6.840 1.00 90.31 118 GLU A N 1
ATOM 866 C CA . GLU A 1 118 ? 11.560 -7.846 -7.974 1.00 90.31 118 GLU A CA 1
ATOM 867 C C . GLU A 1 118 ? 11.086 -7.226 -9.293 1.00 90.31 118 GLU A C 1
ATOM 869 O O . GLU A 1 118 ? 11.891 -6.789 -10.114 1.00 90.31 118 GLU A O 1
ATOM 874 N N . VAL A 1 119 ? 9.774 -7.137 -9.490 1.00 86.50 119 VAL A N 1
ATOM 875 C CA . VAL A 1 119 ? 9.176 -6.579 -10.709 1.00 86.50 119 VAL A CA 1
ATOM 876 C C . VAL A 1 119 ? 9.294 -5.071 -10.739 1.00 86.50 119 VAL A C 1
ATOM 878 O O . VAL A 1 119 ? 9.598 -4.501 -11.789 1.00 86.50 119 VAL A O 1
ATOM 881 N N . LEU A 1 120 ? 9.086 -4.418 -9.596 1.00 87.81 120 LEU A N 1
ATOM 882 C CA . LEU A 1 120 ? 9.331 -2.988 -9.466 1.00 87.81 120 LEU A CA 1
ATOM 883 C C . LEU A 1 120 ? 10.799 -2.658 -9.767 1.00 87.81 120 LEU A C 1
ATOM 885 O O . LEU A 1 120 ? 11.074 -1.713 -10.504 1.00 87.81 120 LEU A O 1
ATOM 889 N N . ASP A 1 121 ? 11.736 -3.463 -9.261 1.00 89.88 121 ASP A N 1
ATOM 890 C CA . ASP A 1 121 ? 13.165 -3.310 -9.540 1.00 89.88 121 ASP A CA 1
ATOM 891 C C . ASP A 1 121 ? 13.498 -3.511 -11.024 1.00 89.88 121 ASP A C 1
ATOM 893 O O . ASP A 1 121 ? 14.232 -2.705 -11.597 1.00 89.88 121 ASP A O 1
ATOM 897 N N . GLN A 1 122 ? 12.935 -4.537 -11.671 1.00 87.94 122 GLN A N 1
ATOM 898 C CA . GLN A 1 122 ? 13.119 -4.774 -13.107 1.00 87.94 122 GLN A CA 1
ATOM 899 C C . GLN A 1 122 ? 12.581 -3.613 -13.948 1.00 87.94 122 GLN A C 1
ATOM 901 O O . GLN A 1 122 ? 13.262 -3.148 -14.860 1.00 87.94 122 GLN A O 1
ATOM 906 N N . ARG A 1 123 ? 11.386 -3.104 -13.625 1.00 83.81 123 ARG A N 1
ATOM 907 C CA . ARG A 1 123 ? 10.791 -1.943 -14.306 1.00 83.81 123 ARG A CA 1
ATOM 908 C C . ARG A 1 123 ? 11.633 -0.688 -14.113 1.00 83.81 123 ARG A C 1
ATOM 910 O O . ARG A 1 123 ? 11.872 0.026 -15.078 1.00 83.81 123 ARG A O 1
ATOM 917 N N . ARG A 1 124 ? 12.124 -0.451 -12.894 1.00 85.75 124 ARG A N 1
ATOM 918 C CA . ARG A 1 124 ? 13.026 0.665 -12.588 1.00 85.75 124 ARG A CA 1
ATOM 919 C C . ARG A 1 124 ? 14.334 0.585 -13.377 1.00 85.75 124 ARG A C 1
ATOM 921 O O . ARG A 1 124 ? 14.859 1.619 -13.750 1.00 85.75 124 ARG A O 1
ATOM 928 N N . ALA A 1 125 ? 14.864 -0.616 -13.607 1.00 86.19 125 ALA A N 1
ATOM 929 C CA . ALA A 1 125 ? 16.085 -0.814 -14.390 1.00 86.19 125 ALA A CA 1
ATOM 930 C C . ALA A 1 125 ? 15.867 -0.718 -15.914 1.00 86.19 125 ALA A C 1
ATOM 932 O O . ALA A 1 125 ? 16.839 -0.578 -16.653 1.00 86.19 125 ALA A O 1
ATOM 933 N N . ALA A 1 126 ? 14.620 -0.848 -16.379 1.00 81.00 126 ALA A N 1
ATOM 934 C CA . ALA A 1 126 ? 14.250 -0.796 -17.793 1.00 81.00 126 ALA A CA 1
ATOM 935 C C . ALA A 1 126 ? 13.828 0.604 -18.279 1.00 81.00 126 ALA A C 1
ATOM 937 O O . ALA A 1 126 ? 13.759 0.813 -19.493 1.00 81.00 126 ALA A O 1
ATOM 938 N N . GLY A 1 127 ? 13.505 1.517 -17.355 1.00 64.75 127 GLY A N 1
ATOM 939 C CA . GLY A 1 127 ? 13.254 2.941 -17.616 1.00 64.75 127 GLY A CA 1
ATOM 940 C C . GLY A 1 127 ? 14.528 3.772 -17.566 1.00 64.75 127 GLY A C 1
ATOM 941 O O . GLY A 1 127 ? 14.532 4.832 -18.228 1.00 64.75 127 GLY A O 1
#

pLDDT: mean 82.95, std 15.92, range [43.5, 97.56]

Organism: NCBI:txid1645740

Secondary structure (DSSP, 8-state):
-----------EEEEE-SGGG-HHHHHHHSTT-EEEEEEEEPTTTTTT------TTS--EEEEEEESS----SEEEEEEETTS-EEEEEE---GGGGT-HHHHHHHHHHTT--HHHHHHHHHHHHH-

Radius of gyration: 15.55 Å; chains: 1; bounding box: 46×34×45 Å

Sequence (127 aa):
MQGSVSMVPTETLVFRYGRDMAPEAIAAETPGARFVARARLLDGEATGIAGPAGPSGEVWGILLIQPEAPVRQGDADVITDEGRVTHATILTDAGALEDLGAVVTQARYWELAPSYIEVLDQRRAAG